Protein AF-A0A535IH62-F1 (afdb_monomer_lite)

Structure (mmCIF, N/CA/C/O backbone):
data_AF-A0A535IH62-F1
#
_entry.id   AF-A0A535IH62-F1
#
loop_
_atom_site.group_PDB
_atom_site.id
_atom_site.type_symbol
_atom_site.label_atom_id
_atom_site.label_alt_id
_atom_site.label_comp_id
_atom_site.label_asym_id
_atom_site.label_entity_id
_atom_site.label_seq_id
_atom_site.pdbx_PDB_ins_code
_atom_site.Cartn_x
_atom_site.Cartn_y
_ato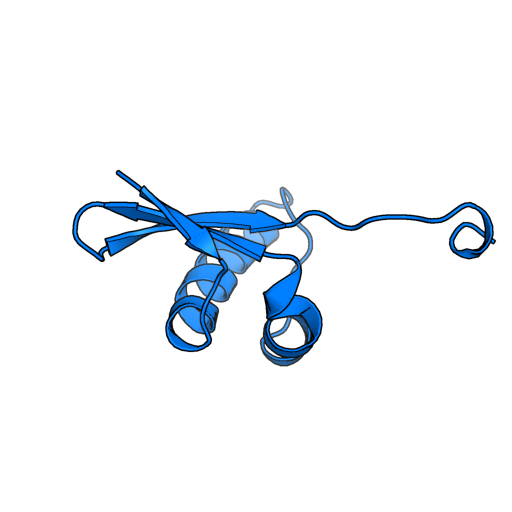m_site.Cartn_z
_atom_site.occupancy
_atom_site.B_iso_or_equiv
_atom_site.auth_seq_id
_atom_site.auth_comp_id
_atom_site.auth_asym_id
_atom_site.auth_atom_id
_atom_site.pdbx_PDB_model_num
ATOM 1 N N . MET A 1 1 ? -14.399 11.921 4.770 1.00 85.56 1 MET A N 1
ATOM 2 C CA . MET A 1 1 ? -13.552 11.264 3.756 1.00 85.56 1 MET A CA 1
ATOM 3 C C . MET A 1 1 ? -12.543 12.253 3.193 1.00 85.56 1 MET A C 1
ATOM 5 O O . MET A 1 1 ? -12.937 13.279 2.643 1.00 85.56 1 MET A O 1
ATOM 9 N N . ASN A 1 2 ? -11.259 11.958 3.362 1.00 95.75 2 ASN A N 1
ATOM 10 C CA . ASN A 1 2 ? -10.120 12.784 2.980 1.00 95.75 2 ASN A CA 1
ATOM 11 C C . ASN A 1 2 ? -9.101 11.947 2.187 1.00 95.75 2 ASN A C 1
ATOM 13 O O . ASN A 1 2 ? -8.992 10.743 2.402 1.00 95.75 2 ASN A O 1
ATOM 17 N N . ILE A 1 3 ? -8.365 12.572 1.263 1.00 97.50 3 ILE A N 1
ATOM 18 C CA . ILE A 1 3 ? -7.266 11.928 0.528 1.00 97.50 3 ILE A CA 1
ATOM 19 C C . ILE A 1 3 ? -5.982 12.668 0.871 1.00 97.50 3 ILE A C 1
ATOM 21 O O . ILE A 1 3 ? -5.879 13.879 0.670 1.00 97.50 3 ILE A O 1
ATOM 25 N N . ARG A 1 4 ? -4.987 11.935 1.362 1.00 97.31 4 ARG A N 1
ATOM 26 C CA . ARG A 1 4 ? -3.703 12.487 1.802 1.00 97.31 4 ARG A CA 1
ATOM 27 C C . ARG A 1 4 ? -2.538 11.630 1.334 1.00 97.31 4 ARG A C 1
ATOM 29 O O . ARG A 1 4 ? -2.710 10.471 0.968 1.00 97.31 4 ARG A O 1
ATOM 36 N N . SER A 1 5 ? -1.332 12.187 1.380 1.00 97.88 5 SER A N 1
ATOM 37 C CA . SER A 1 5 ? -0.109 11.393 1.241 1.00 97.88 5 SER A CA 1
ATOM 38 C C . SER A 1 5 ? -0.051 10.297 2.307 1.00 97.88 5 SER A C 1
ATOM 40 O O . SER A 1 5 ? -0.446 10.520 3.460 1.00 97.88 5 SER A O 1
ATOM 42 N N . ALA A 1 6 ? 0.447 9.127 1.912 1.00 97.75 6 ALA A N 1
ATOM 43 C CA . ALA A 1 6 ? 0.671 8.018 2.826 1.00 97.75 6 ALA A CA 1
ATOM 44 C C . ALA A 1 6 ? 1.740 8.372 3.875 1.00 97.75 6 ALA A C 1
ATOM 46 O O . ALA A 1 6 ? 2.702 9.101 3.611 1.00 97.75 6 ALA A O 1
ATOM 47 N N . ARG A 1 7 ? 1.563 7.842 5.081 1.00 97.25 7 ARG A N 1
ATOM 48 C CA . ARG A 1 7 ? 2.457 7.963 6.232 1.00 97.25 7 ARG A CA 1
ATOM 49 C C . ARG A 1 7 ? 2.963 6.582 6.625 1.00 97.25 7 ARG A C 1
ATOM 51 O O . ARG A 1 7 ? 2.409 5.562 6.231 1.00 97.25 7 ARG A O 1
ATOM 58 N N . ILE A 1 8 ? 4.012 6.546 7.443 1.00 97.81 8 ILE A N 1
ATOM 59 C CA . ILE A 1 8 ? 4.576 5.279 7.927 1.00 97.81 8 ILE A CA 1
ATOM 60 C C . ILE A 1 8 ? 3.557 4.445 8.715 1.00 97.81 8 ILE A C 1
ATOM 62 O O . ILE A 1 8 ? 3.609 3.220 8.652 1.00 97.81 8 ILE A O 1
ATOM 66 N N . GLU A 1 9 ? 2.629 5.100 9.417 1.00 96.94 9 GLU A N 1
ATOM 67 C CA . GLU A 1 9 ? 1.549 4.440 10.158 1.00 96.94 9 GLU A CA 1
ATOM 68 C C . GLU A 1 9 ? 0.583 3.664 9.247 1.00 96.94 9 GLU A C 1
ATOM 70 O O . GLU A 1 9 ? 0.068 2.635 9.668 1.00 96.94 9 GLU A O 1
ATOM 75 N N . ASP A 1 10 ? 0.420 4.074 7.983 1.00 97.50 10 ASP A N 1
ATOM 76 C CA . ASP A 1 10 ? -0.501 3.430 7.038 1.00 97.50 10 ASP A CA 1
ATOM 77 C C . ASP A 1 10 ? 0.077 2.142 6.419 1.00 97.50 10 ASP A C 1
ATOM 79 O O . ASP A 1 10 ? -0.647 1.371 5.791 1.00 97.50 10 ASP A O 1
ATOM 83 N N . VAL A 1 11 ? 1.390 1.898 6.541 1.00 97.81 11 VAL A N 1
ATOM 84 C CA . VAL A 1 11 ? 2.091 0.851 5.772 1.00 97.81 11 VAL A CA 1
ATOM 85 C C . VAL A 1 11 ? 1.536 -0.544 6.042 1.00 97.81 11 VAL A C 1
ATOM 87 O O . VAL A 1 11 ? 1.419 -1.339 5.109 1.00 97.81 11 VAL A O 1
ATOM 90 N N . GLU A 1 12 ? 1.187 -0.861 7.289 1.00 98.00 12 GLU A N 1
ATOM 91 C CA . GLU A 1 12 ? 0.648 -2.186 7.607 1.00 98.00 12 GLU A CA 1
ATOM 92 C C . GLU A 1 12 ? -0.774 -2.375 7.059 1.00 98.00 12 GLU A C 1
ATOM 94 O O . GLU A 1 12 ? -1.058 -3.438 6.503 1.00 98.00 12 GLU A O 1
ATOM 99 N N . ASP A 1 13 ? -1.625 -1.345 7.108 1.00 97.94 13 ASP A N 1
ATOM 100 C CA . ASP A 1 13 ? -2.975 -1.385 6.529 1.00 97.94 13 ASP A CA 1
ATOM 101 C C . ASP A 1 13 ? -2.927 -1.488 4.998 1.00 97.94 13 ASP A C 1
ATOM 103 O O . ASP A 1 13 ? -3.611 -2.320 4.391 1.00 97.94 13 ASP A O 1
ATOM 107 N N . MET A 1 14 ? -2.039 -0.718 4.363 1.00 98.06 14 MET A N 1
ATOM 108 C CA . MET A 1 14 ? -1.756 -0.811 2.930 1.00 98.06 14 MET A CA 1
ATOM 109 C C . MET A 1 14 ? -1.290 -2.218 2.546 1.00 98.06 14 MET 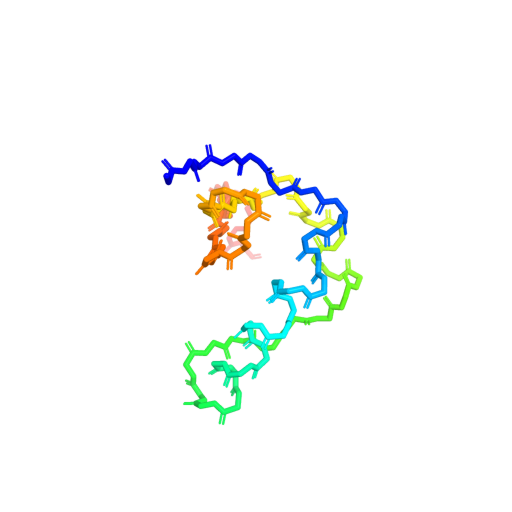A C 1
ATOM 111 O O . MET A 1 14 ? -1.808 -2.810 1.597 1.00 98.06 14 MET A O 1
ATOM 115 N N . ARG A 1 15 ? -0.329 -2.780 3.291 1.00 98.12 15 ARG A N 1
ATOM 116 C CA . ARG A 1 15 ? 0.209 -4.123 3.040 1.00 98.12 15 ARG A CA 1
ATOM 117 C C . ARG A 1 15 ? -0.867 -5.190 3.186 1.00 98.12 15 ARG A C 1
ATOM 119 O O . ARG A 1 15 ? -0.947 -6.072 2.335 1.00 98.12 15 ARG A O 1
ATOM 126 N N . ALA A 1 16 ? -1.697 -5.110 4.225 1.00 97.94 16 ALA A N 1
ATOM 127 C CA . ALA A 1 16 ? -2.794 -6.045 4.445 1.00 97.94 16 ALA A CA 1
ATOM 128 C C . ALA A 1 16 ? -3.822 -5.992 3.304 1.00 97.94 16 ALA A C 1
ATOM 130 O O . ALA A 1 16 ? -4.232 -7.038 2.795 1.00 97.94 16 ALA A O 1
ATOM 1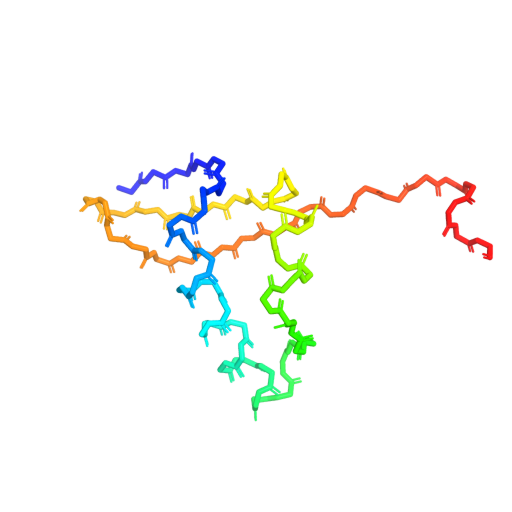31 N N . LEU A 1 17 ? -4.192 -4.788 2.852 1.00 97.81 17 LEU A N 1
ATOM 132 C CA . LEU A 1 17 ? -5.123 -4.606 1.739 1.00 97.81 17 LEU A CA 1
ATOM 133 C C . LEU A 1 17 ? -4.561 -5.164 0.424 1.00 97.81 17 LEU A C 1
ATOM 135 O O . LEU A 1 17 ? -5.253 -5.903 -0.278 1.00 97.81 17 LEU A O 1
ATOM 139 N N . ILE A 1 18 ? -3.306 -4.841 0.104 1.00 97.56 18 ILE A N 1
ATOM 140 C CA . ILE A 1 18 ? -2.627 -5.330 -1.103 1.00 97.56 18 ILE A CA 1
ATOM 141 C C . ILE A 1 18 ? -2.497 -6.854 -1.059 1.00 97.56 18 ILE A C 1
ATOM 143 O O . ILE A 1 18 ? -2.820 -7.517 -2.040 1.00 97.56 18 ILE A O 1
ATOM 147 N N . ALA A 1 19 ? -2.076 -7.418 0.077 1.00 97.44 19 ALA A N 1
ATOM 148 C CA . ALA A 1 19 ? -1.948 -8.861 0.249 1.00 97.44 19 ALA A CA 1
ATOM 149 C C . ALA A 1 19 ? -3.292 -9.573 0.061 1.00 97.44 19 ALA A C 1
ATOM 151 O O . ALA A 1 19 ? -3.340 -10.613 -0.593 1.00 97.44 19 ALA A O 1
ATOM 152 N N . ARG A 1 20 ? -4.400 -9.012 0.568 1.00 97.75 20 ARG A N 1
ATOM 153 C CA . ARG A 1 20 ? -5.740 -9.571 0.339 1.00 97.75 20 ARG A CA 1
ATOM 154 C C . ARG A 1 20 ? -6.037 -9.707 -1.154 1.00 97.75 20 ARG A C 1
ATOM 156 O O . ARG A 1 20 ? -6.370 -10.795 -1.605 1.00 97.75 20 ARG A O 1
ATOM 163 N N . TYR A 1 21 ? -5.850 -8.637 -1.925 1.00 97.62 21 TYR A N 1
ATOM 164 C CA . TYR A 1 21 ? -6.102 -8.670 -3.366 1.00 97.62 21 TYR A CA 1
ATOM 165 C C . TYR A 1 21 ? -5.067 -9.476 -4.155 1.00 97.62 21 TYR A C 1
ATOM 167 O O . TYR A 1 21 ? -5.399 -10.002 -5.214 1.00 97.62 21 TYR A O 1
ATOM 175 N N . ALA A 1 22 ? -3.835 -9.605 -3.663 1.00 97.12 22 ALA A N 1
ATOM 176 C CA . ALA A 1 22 ? -2.839 -10.490 -4.257 1.00 97.12 22 ALA A CA 1
ATOM 177 C C . ALA A 1 22 ? -3.231 -11.967 -4.104 1.00 97.12 22 ALA A C 1
ATOM 179 O O . 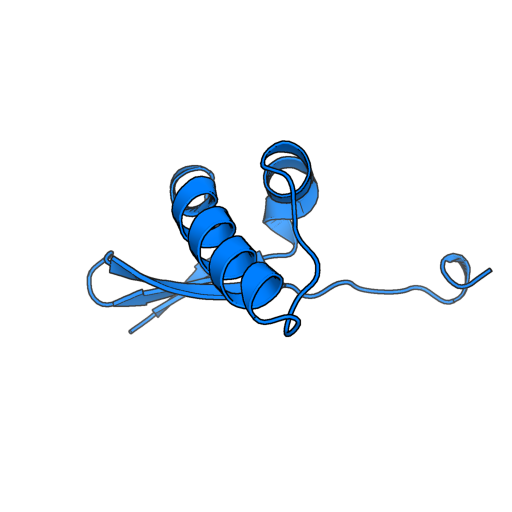ALA A 1 22 ? -3.130 -12.719 -5.0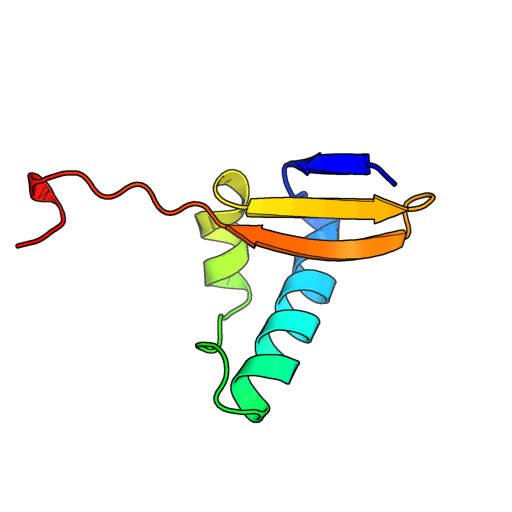65 1.00 97.12 22 ALA A O 1
ATOM 180 N N . ASN A 1 23 ? -3.775 -12.361 -2.946 1.00 97.12 23 ASN A N 1
ATOM 181 C CA . ASN A 1 23 ? -4.342 -13.701 -2.742 1.00 97.12 23 ASN A CA 1
ATOM 182 C C . ASN A 1 23 ? -5.584 -13.973 -3.615 1.00 97.12 23 ASN A C 1
ATOM 184 O O . ASN A 1 23 ? -5.953 -15.126 -3.808 1.00 97.12 23 ASN A O 1
ATOM 188 N N . GLU A 1 24 ? -6.234 -12.924 -4.130 1.00 97.75 24 GLU A N 1
ATOM 189 C CA . GLU A 1 24 ? -7.334 -13.014 -5.101 1.00 97.75 24 GLU A CA 1
ATOM 190 C C . GLU A 1 24 ? -6.844 -12.973 -6.568 1.00 97.75 24 GLU A C 1
ATOM 192 O O . GLU A 1 24 ? -7.672 -12.862 -7.469 1.00 97.75 24 GLU A O 1
ATOM 197 N N . ASP A 1 25 ? -5.528 -12.992 -6.827 1.00 96.44 25 ASP A N 1
ATOM 198 C CA . ASP A 1 25 ? -4.910 -12.815 -8.157 1.00 96.44 25 ASP A CA 1
ATOM 199 C C . ASP A 1 25 ? -5.243 -11.468 -8.839 1.00 96.44 25 ASP A C 1
ATOM 201 O O . ASP A 1 25 ? -5.190 -11.320 -10.062 1.00 96.44 25 ASP A O 1
ATOM 205 N N . ARG A 1 26 ? -5.589 -10.440 -8.052 1.00 96.12 26 ARG A N 1
ATOM 206 C CA . ARG A 1 26 ? -5.991 -9.109 -8.552 1.00 96.12 26 ARG A CA 1
ATOM 207 C C . ARG A 1 26 ? -4.898 -8.052 -8.451 1.00 96.12 26 ARG A C 1
ATOM 209 O O . ARG A 1 26 ? -5.027 -6.989 -9.057 1.00 96.12 26 ARG A O 1
ATOM 216 N N . MET A 1 27 ? -3.850 -8.306 -7.672 1.00 95.50 27 MET A N 1
ATOM 217 C CA . MET A 1 27 ? -2.718 -7.399 -7.476 1.00 95.50 27 MET A CA 1
ATOM 218 C C . MET A 1 27 ? -1.413 -8.182 -7.329 1.00 95.50 27 MET A C 1
ATOM 220 O O . MET A 1 27 ? -1.412 -9.366 -7.013 1.00 95.50 27 MET A O 1
ATOM 224 N N . LEU A 1 28 ? -0.285 -7.501 -7.523 1.00 94.94 28 LEU A N 1
ATOM 225 C CA . LEU A 1 28 ? 1.022 -8.049 -7.172 1.00 94.94 28 LEU A CA 1
ATOM 226 C C . LEU A 1 28 ? 1.268 -7.865 -5.674 1.00 94.94 28 LEU A C 1
ATOM 228 O O . LEU A 1 28 ? 1.085 -6.762 -5.154 1.00 94.94 28 LEU A O 1
ATOM 232 N N . GLU A 1 29 ? 1.735 -8.918 -5.004 1.00 94.44 29 GLU A N 1
ATOM 233 C CA . GLU A 1 29 ? 2.171 -8.824 -3.612 1.00 94.44 29 GLU A CA 1
ATOM 234 C C . GLU A 1 29 ? 3.309 -7.799 -3.472 1.00 94.44 29 GLU A C 1
ATOM 236 O O . GLU A 1 29 ? 4.180 -7.670 -4.342 1.00 94.44 29 GLU A O 1
ATOM 241 N N . ARG A 1 30 ? 3.285 -7.047 -2.367 1.00 96.00 30 ARG A N 1
ATOM 242 C CA . ARG A 1 30 ? 4.303 -6.059 -2.005 1.00 96.00 30 ARG A CA 1
ATOM 243 C C . ARG A 1 30 ? 4.817 -6.337 -0.599 1.00 96.00 30 ARG A C 1
ATOM 245 O O . ARG A 1 30 ? 4.030 -6.496 0.333 1.00 96.00 30 ARG A O 1
ATOM 252 N N . SER A 1 31 ? 6.139 -6.372 -0.452 1.00 96.69 31 SER A N 1
ATOM 253 C CA . SER A 1 31 ? 6.780 -6.454 0.858 1.00 96.69 31 SER A CA 1
ATOM 254 C C . SER A 1 31 ? 6.628 -5.136 1.617 1.00 96.69 31 SER A C 1
ATOM 256 O O . SER A 1 31 ? 6.373 -4.080 1.033 1.00 96.69 31 SER A O 1
ATOM 258 N N . ARG A 1 32 ? 6.823 -5.190 2.935 1.00 96.94 32 ARG A N 1
ATOM 259 C CA . ARG A 1 32 ? 6.849 -3.991 3.776 1.00 96.94 32 ARG A CA 1
ATOM 260 C C . ARG A 1 32 ? 7.930 -3.009 3.318 1.00 96.94 32 ARG A C 1
ATOM 262 O O . ARG A 1 32 ? 7.633 -1.830 3.161 1.00 96.94 32 ARG A O 1
ATOM 269 N N . ASP A 1 33 ? 9.148 -3.492 3.071 1.00 97.81 33 ASP A N 1
ATOM 270 C CA . ASP A 1 33 ? 10.270 -2.654 2.630 1.00 97.81 33 ASP A CA 1
ATOM 271 C C . ASP A 1 33 ? 9.954 -1.924 1.324 1.00 97.81 33 ASP A C 1
ATOM 273 O O . ASP A 1 33 ? 10.118 -0.710 1.257 1.00 97.81 33 ASP A O 1
ATOM 277 N N . PHE A 1 34 ? 9.348 -2.611 0.349 1.00 96.88 34 PHE A N 1
ATOM 278 C CA . PHE A 1 34 ? 8.930 -1.988 -0.907 1.00 96.88 34 PHE A CA 1
ATOM 279 C C . PHE A 1 34 ? 7.960 -0.817 -0.688 1.00 96.88 34 PHE A C 1
ATOM 281 O O . PHE A 1 34 ? 8.080 0.228 -1.329 1.00 96.88 34 PHE A O 1
ATOM 288 N N . LEU A 1 35 ? 6.980 -0.982 0.207 1.00 97.38 35 LEU A N 1
ATOM 289 C CA . LEU A 1 35 ? 6.009 0.072 0.517 1.00 97.38 35 LEU A CA 1
ATOM 290 C C . LEU A 1 35 ? 6.664 1.253 1.239 1.00 97.38 35 LEU A C 1
ATOM 292 O O . LEU A 1 35 ? 6.315 2.395 0.959 1.00 97.38 35 LEU A O 1
ATOM 296 N N . VAL A 1 36 ? 7.629 0.994 2.125 1.00 97.69 36 VAL A N 1
ATOM 297 C CA . VAL A 1 36 ? 8.388 2.042 2.822 1.00 97.69 36 VAL A CA 1
ATOM 298 C C . VAL A 1 36 ? 9.277 2.819 1.850 1.00 97.69 36 VAL A C 1
ATOM 300 O O . VAL A 1 36 ? 9.245 4.049 1.847 1.00 97.69 36 VAL A O 1
ATOM 303 N N . GLU A 1 37 ? 10.031 2.124 0.998 1.00 97.31 37 GLU A N 1
ATOM 304 C CA . GLU A 1 37 ? 10.918 2.738 0.000 1.00 97.31 37 GLU A CA 1
ATOM 305 C C . GLU A 1 37 ? 10.149 3.622 -0.987 1.00 97.31 37 GLU A C 1
ATOM 307 O O . GLU A 1 37 ? 10.651 4.657 -1.427 1.00 97.31 37 GLU A O 1
ATOM 312 N N . ARG A 1 38 ? 8.907 3.241 -1.302 1.00 96.38 38 ARG A N 1
ATOM 313 C CA . ARG A 1 38 ? 8.048 3.939 -2.264 1.00 96.38 38 ARG A CA 1
ATOM 314 C C . ARG A 1 38 ? 6.918 4.730 -1.626 1.00 96.38 38 ARG A C 1
ATOM 316 O O . ARG A 1 38 ? 6.016 5.150 -2.338 1.00 96.38 38 ARG A O 1
ATOM 323 N N . LEU A 1 39 ? 6.950 4.972 -0.316 1.00 97.38 39 LEU A N 1
ATOM 324 C CA . LEU A 1 39 ? 5.827 5.562 0.425 1.00 97.38 39 LEU A CA 1
ATOM 325 C C . LEU A 1 39 ? 5.317 6.875 -0.193 1.00 97.38 39 LEU A C 1
ATOM 327 O O . LEU A 1 39 ? 4.121 7.144 -0.198 1.00 97.38 39 LEU A O 1
ATOM 331 N N . ARG A 1 40 ? 6.228 7.672 -0.762 1.00 95.94 40 ARG A N 1
ATOM 332 C CA . ARG A 1 40 ? 5.923 8.963 -1.401 1.00 95.94 40 ARG A CA 1
ATOM 333 C C . ARG A 1 40 ? 5.098 8.848 -2.683 1.00 95.94 40 ARG A C 1
ATOM 335 O O . ARG A 1 40 ? 4.473 9.830 -3.069 1.00 95.94 40 ARG A O 1
ATOM 342 N N . ASP A 1 41 ? 5.082 7.676 -3.309 1.00 96.31 41 ASP A N 1
ATOM 343 C CA . ASP A 1 41 ? 4.276 7.399 -4.499 1.00 96.31 41 ASP A CA 1
ATOM 344 C C . ASP A 1 41 ? 2.808 7.134 -4.132 1.00 96.31 41 ASP A C 1
ATOM 346 O O . ASP A 1 41 ? 1.950 7.118 -5.017 1.00 96.31 41 ASP A O 1
ATOM 350 N N . TYR A 1 42 ? 2.516 6.895 -2.845 1.00 97.81 42 TYR A N 1
ATOM 351 C CA . TYR A 1 42 ? 1.202 6.475 -2.375 1.00 97.81 42 TYR A CA 1
ATOM 352 C C . TYR A 1 42 ? 0.380 7.617 -1.776 1.00 97.81 42 TYR A C 1
ATOM 354 O O . TYR A 1 42 ? 0.859 8.478 -1.031 1.00 97.81 42 TYR A O 1
ATOM 362 N N . VAL A 1 43 ? -0.919 7.544 -2.044 1.00 98.06 43 VAL A N 1
ATOM 363 C CA . VAL A 1 43 ? -1.970 8.301 -1.368 1.00 98.06 43 VAL A CA 1
ATOM 364 C C . VAL A 1 43 ? -2.906 7.341 -0.645 1.00 98.06 43 VAL A C 1
ATOM 366 O O . VAL A 1 43 ? -3.139 6.218 -1.099 1.00 98.06 43 VAL A O 1
ATOM 369 N N . VAL A 1 44 ? -3.447 7.794 0.478 1.00 98.12 44 VAL A N 1
ATOM 370 C CA . VAL A 1 44 ? -4.387 7.066 1.331 1.00 98.12 44 VAL A CA 1
ATOM 371 C C . VAL A 1 44 ? -5.691 7.846 1.395 1.00 98.12 44 VAL A C 1
ATOM 373 O O . VAL A 1 44 ? -5.682 9.074 1.502 1.00 98.12 44 VAL A O 1
ATOM 376 N N . ALA A 1 45 ? -6.802 7.120 1.310 1.00 98.25 45 ALA A N 1
ATOM 377 C CA . ALA A 1 45 ? -8.118 7.631 1.647 1.00 98.25 45 ALA A CA 1
ATOM 378 C C . ALA A 1 45 ? -8.425 7.277 3.107 1.00 98.25 45 ALA A C 1
ATOM 380 O O . ALA A 1 45 ? -8.358 6.103 3.478 1.00 98.25 45 ALA A O 1
ATOM 381 N N . ASP A 1 46 ? -8.771 8.279 3.908 1.00 96.38 46 ASP A N 1
ATOM 382 C CA . ASP A 1 46 ? -9.204 8.118 5.295 1.00 96.38 46 ASP A CA 1
ATOM 383 C C . ASP A 1 46 ? -10.613 8.694 5.512 1.00 96.38 46 ASP A C 1
ATOM 385 O O . ASP A 1 46 ? -11.077 9.566 4.769 1.00 96.38 46 ASP A O 1
ATOM 389 N N . ASP A 1 47 ? -11.322 8.168 6.504 1.00 96.69 47 ASP A N 1
ATOM 390 C CA . ASP A 1 47 ? -12.578 8.717 7.011 1.00 96.69 47 ASP A CA 1
ATOM 391 C C . ASP A 1 47 ? -12.510 8.712 8.539 1.00 96.69 47 ASP A C 1
ATOM 393 O O . ASP A 1 47 ? -12.356 7.646 9.128 1.00 96.69 47 ASP A O 1
ATOM 397 N N . ASP A 1 48 ? -12.527 9.893 9.165 1.00 93.06 48 ASP A N 1
ATOM 398 C CA . ASP A 1 48 ? -12.291 10.068 10.608 1.00 93.06 48 ASP A CA 1
ATOM 399 C C . ASP A 1 48 ? -11.037 9.316 11.112 1.00 93.06 48 ASP A C 1
ATOM 401 O O . ASP A 1 48 ? -11.095 8.534 12.060 1.00 93.06 48 ASP A O 1
ATOM 405 N N . ASP A 1 49 ? -9.902 9.521 10.428 1.00 87.25 49 ASP A N 1
ATOM 406 C CA . ASP A 1 49 ? -8.608 8.856 10.674 1.00 87.25 49 ASP A CA 1
ATOM 407 C C . ASP A 1 49 ? -8.606 7.323 10.470 1.00 87.25 49 ASP A C 1
ATOM 409 O O . ASP A 1 49 ? -7.577 6.672 10.660 1.00 87.25 49 ASP A O 1
ATOM 413 N N . ALA A 1 50 ? -9.709 6.724 10.007 1.00 94.94 50 ALA A N 1
ATOM 414 C CA . ALA A 1 50 ? -9.767 5.307 9.661 1.00 94.94 50 ALA A CA 1
ATOM 415 C C . ALA A 1 50 ? -9.390 5.068 8.191 1.00 94.94 50 ALA A C 1
ATOM 417 O O . ALA A 1 50 ? -10.029 5.597 7.277 1.00 94.94 50 ALA A O 1
ATOM 418 N N . PHE A 1 51 ? -8.394 4.210 7.956 1.00 96.75 51 PHE A N 1
ATOM 419 C CA . PHE A 1 51 ? -7.953 3.796 6.623 1.00 96.75 51 PHE A CA 1
ATOM 420 C C . PHE A 1 51 ? -9.093 3.158 5.808 1.00 96.75 51 PHE A C 1
ATOM 422 O O . PHE A 1 51 ? -9.688 2.165 6.224 1.00 96.75 51 PHE A O 1
ATOM 429 N N . GLN A 1 52 ? -9.363 3.696 4.615 1.00 97.62 52 GLN A N 1
ATOM 430 C CA . GLN A 1 52 ? -10.363 3.170 3.671 1.00 97.62 52 GLN A CA 1
ATOM 431 C C . GLN A 1 52 ? -9.733 2.552 2.416 1.00 97.62 52 GLN A C 1
ATOM 433 O O . GLN A 1 52 ? -10.356 1.739 1.732 1.00 97.62 52 GLN A O 1
ATOM 438 N N . GLY A 1 53 ? -8.495 2.927 2.090 1.00 97.06 53 GLY A N 1
ATOM 439 C CA . GLY A 1 53 ? -7.776 2.380 0.946 1.00 97.06 53 GLY A CA 1
ATOM 440 C C . GLY A 1 53 ? -6.562 3.206 0.548 1.00 97.06 53 GLY A C 1
ATOM 441 O O . GLY A 1 53 ? -6.316 4.287 1.079 1.00 97.06 53 GLY A O 1
ATOM 442 N N . CYS A 1 54 ? -5.814 2.704 -0.431 1.00 97.56 54 CYS A N 1
ATOM 443 C CA . CYS A 1 54 ? -4.633 3.376 -0.959 1.00 97.56 54 CYS A CA 1
ATOM 444 C C . CYS A 1 54 ? -4.535 3.266 -2.482 1.00 97.56 54 CYS A C 1
ATOM 446 O O . CYS A 1 54 ? -5.076 2.345 -3.095 1.00 97.56 54 CYS A O 1
ATOM 448 N N . CYS A 1 55 ? -3.786 4.182 -3.085 1.00 97.00 55 CYS A N 1
ATOM 449 C CA . CYS A 1 55 ? -3.421 4.170 -4.497 1.00 97.00 55 CYS A CA 1
ATOM 450 C C . CYS A 1 55 ? -1.960 4.606 -4.639 1.00 97.00 55 CYS A C 1
ATOM 452 O O . CYS A 1 55 ? -1.489 5.395 -3.825 1.00 97.00 55 CYS A O 1
ATOM 454 N N . ALA A 1 56 ? -1.257 4.116 -5.660 1.00 96.06 56 ALA A N 1
ATOM 455 C CA . ALA A 1 56 ? 0.081 4.580 -6.018 1.00 96.06 56 ALA A CA 1
ATOM 456 C C . ALA A 1 56 ? 0.111 5.128 -7.442 1.00 96.06 56 ALA A C 1
ATOM 458 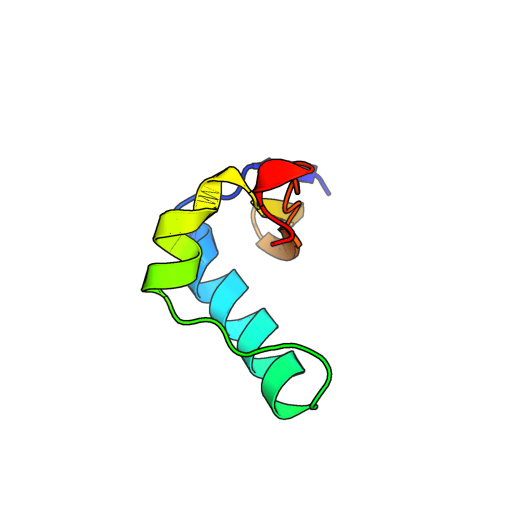O O . ALA A 1 56 ? -0.532 4.578 -8.338 1.00 96.06 56 ALA A O 1
ATOM 459 N N . LEU A 1 57 ? 0.923 6.163 -7.653 1.00 95.38 57 LEU A N 1
ATOM 460 C CA . LEU A 1 57 ? 1.253 6.681 -8.975 1.00 95.38 57 LEU A CA 1
ATOM 461 C C . LEU A 1 57 ? 2.735 6.439 -9.265 1.00 95.38 57 LEU A C 1
ATOM 463 O O . LEU A 1 57 ? 3.603 7.150 -8.768 1.00 95.38 57 LEU A O 1
ATOM 467 N N . ALA A 1 58 ? 3.024 5.448 -10.106 1.00 90.06 58 ALA A N 1
ATOM 468 C CA . ALA A 1 58 ? 4.364 5.246 -10.641 1.00 90.06 58 ALA A CA 1
ATOM 469 C C . ALA A 1 58 ? 4.528 6.070 -11.926 1.00 90.06 58 ALA A C 1
ATOM 471 O O . ALA A 1 58 ? 3.860 5.808 -12.926 1.00 90.06 58 ALA A O 1
ATOM 472 N N . VAL A 1 59 ? 5.413 7.067 -11.900 1.00 87.69 59 VAL A N 1
ATOM 473 C CA . VAL A 1 59 ? 5.767 7.851 -13.089 1.00 87.69 59 VAL A CA 1
ATOM 474 C C . VAL A 1 59 ? 6.872 7.118 -13.840 1.00 87.69 59 VAL A C 1
ATOM 476 O O . VAL A 1 59 ? 7.936 6.857 -13.283 1.00 87.69 59 VAL A O 1
ATOM 479 N N . LEU A 1 60 ? 6.618 6.791 -15.104 1.00 86.06 60 LEU A N 1
ATOM 480 C CA . LEU A 1 60 ? 7.604 6.195 -15.999 1.00 86.06 60 LEU A CA 1
ATOM 481 C C . LEU A 1 60 ? 8.131 7.278 -16.938 1.00 86.06 60 LEU A C 1
ATOM 483 O O . LEU A 1 60 ? 7.350 7.980 -17.582 1.00 86.06 60 LEU A O 1
ATOM 487 N N . THR A 1 61 ? 9.451 7.419 -17.007 1.00 82.31 61 THR A N 1
ATOM 488 C CA . THR A 1 61 ? 10.115 8.224 -18.036 1.00 82.31 61 THR A CA 1
ATOM 489 C C . THR A 1 61 ? 10.475 7.333 -19.227 1.00 82.31 61 THR A C 1
ATOM 491 O O . THR A 1 61 ? 10.606 6.121 -19.048 1.00 82.31 61 THR A O 1
ATOM 494 N N . PRO A 1 62 ? 10.656 7.897 -20.434 1.00 78.88 62 PRO A N 1
ATOM 495 C CA . PRO A 1 62 ? 11.064 7.129 -21.614 1.00 78.88 62 PRO A CA 1
ATOM 496 C C . PRO A 1 62 ? 12.326 6.288 -21.372 1.00 78.88 62 PRO A C 1
ATOM 498 O O . PRO A 1 62 ? 12.393 5.151 -21.818 1.00 78.88 62 PRO A O 1
ATOM 501 N N . ASP A 1 63 ? 13.270 6.811 -20.588 1.00 71.38 63 ASP A N 1
ATOM 502 C CA . ASP A 1 63 ? 14.532 6.145 -20.236 1.00 71.38 63 ASP A CA 1
ATOM 503 C C . ASP A 1 63 ? 14.391 5.000 -19.210 1.00 71.38 63 ASP A C 1
ATOM 505 O O . ASP A 1 63 ? 15.367 4.320 -18.915 1.00 71.38 63 ASP A O 1
ATOM 509 N N . LEU A 1 64 ? 13.204 4.796 -18.624 1.00 63.28 64 LEU A N 1
ATOM 510 C CA . LEU A 1 64 ? 12.932 3.731 -17.644 1.00 63.28 64 LEU A CA 1
ATOM 511 C C . LEU A 1 64 ? 12.217 2.520 -18.276 1.00 63.28 64 LEU A C 1
ATOM 513 O O . LEU A 1 64 ? 11.916 1.550 -17.585 1.00 63.28 64 LEU A O 1
ATOM 517 N N . ALA A 1 65 ? 11.907 2.588 -19.573 1.00 57.38 65 ALA A N 1
ATOM 518 C CA . ALA A 1 65 ? 11.173 1.559 -20.306 1.00 57.38 65 ALA A CA 1
ATOM 519 C C . ALA A 1 65 ? 12.069 0.618 -21.142 1.00 57.38 65 ALA A C 1
ATOM 521 O O . ALA A 1 65 ? 11.524 -0.150 -21.937 1.00 57.38 65 ALA A O 1
ATOM 522 N N . GLU A 1 66 ? 13.399 0.686 -20.989 1.00 41.59 66 GLU A N 1
ATOM 523 C CA . GLU A 1 66 ? 14.375 -0.145 -21.723 1.00 41.59 66 GLU A CA 1
ATOM 524 C C . GLU A 1 66 ? 14.808 -1.399 -20.946 1.00 41.59 66 GLU A C 1
ATOM 526 O O . GLU A 1 66 ? 15.096 -1.286 -19.730 1.00 41.59 66 GLU A O 1
#

Foldseek 3Di:
DDKAQADLVCLVVAQVVQVVVVVVVNHDHDDSVRCVVQSRQKMFDDDPNHTPYMDGDDDDDPVNPD

Sequence (66 aa):
MNIRSARIEDVEDMRALIARYANEDRMLERSRDFLVERLRDYVVADDDDAFQGCCALAVLTPDLAE

Radius of gyration: 12.81 Å; chains: 1; bounding box: 28×26×32 Å

Secondary structure (DSSP, 8-state):
-EEEE--GGGHHHHHHHHHHHHHTTSS----HHHHHHTGGGEEEEEETTEEEEEEE--PPPGGG--

pLDDT: mean 93.43, std 10.06, range [41.59, 98.25]